Protein AF-A0A941PVT5-F1 (afdb_monomer_lite)

Sequence (63 aa):
PAAEQMHVVLEGRANGAMPSWKQLSDTDLAAVVTYTKNHWSNATGQIVQPSEFVAARAGTFPG

Structure (mmCIF, N/CA/C/O backbone):
data_AF-A0A941PVT5-F1
#
_entry.id   AF-A0A941PVT5-F1
#
loop_
_atom_site.group_PDB
_atom_site.id
_atom_site.type_symbol
_atom_site.label_atom_id
_atom_site.label_alt_id
_atom_site.label_comp_id
_atom_site.label_asym_id
_atom_site.label_entity_id
_atom_site.label_seq_id
_atom_site.pdbx_PDB_ins_code
_atom_site.Cartn_x
_atom_site.Cartn_y
_atom_site.Cartn_z
_atom_site.occupancy
_atom_site.B_iso_or_equiv
_atom_site.auth_seq_id
_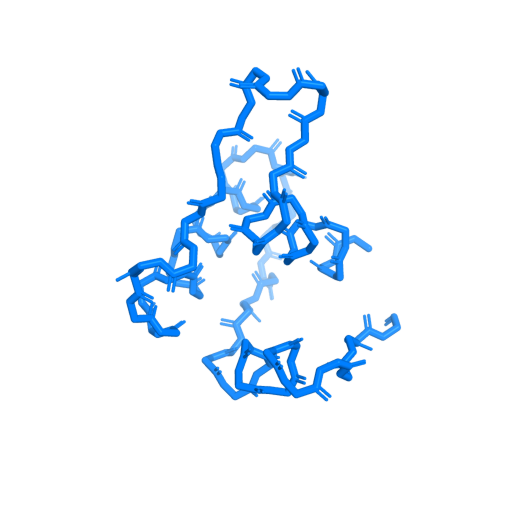atom_site.auth_comp_id
_atom_site.auth_asym_id
_atom_site.auth_atom_id
_atom_site.pdbx_PDB_model_num
ATOM 1 N N . PRO A 1 1 ? -7.596 4.190 -5.663 1.00 62.47 1 PRO A N 1
ATOM 2 C CA . PRO A 1 1 ? -6.285 4.705 -5.178 1.00 62.47 1 PRO A CA 1
ATOM 3 C C . PRO A 1 1 ? -5.620 3.877 -4.054 1.00 62.47 1 PRO A C 1
ATOM 5 O O . PRO A 1 1 ? -4.397 3.839 -4.003 1.00 62.47 1 PRO A O 1
ATOM 8 N N . ALA A 1 2 ? -6.373 3.242 -3.137 1.00 67.19 2 ALA A N 1
ATOM 9 C CA . ALA A 1 2 ? -5.814 2.300 -2.147 1.00 67.19 2 ALA A CA 1
ATOM 10 C C . ALA A 1 2 ? -5.628 0.889 -2.732 1.00 67.19 2 ALA A C 1
ATOM 12 O O . ALA A 1 2 ? -4.511 0.380 -2.719 1.00 67.19 2 ALA A O 1
ATOM 13 N N . ALA A 1 3 ? -6.677 0.327 -3.348 1.00 74.06 3 ALA A N 1
ATOM 14 C CA . ALA A 1 3 ? -6.626 -0.976 -4.016 1.00 74.06 3 ALA A CA 1
ATOM 15 C C . ALA A 1 3 ? -5.478 -1.101 -5.018 1.00 74.06 3 ALA A C 1
ATOM 17 O O . ALA A 1 3 ? -4.792 -2.113 -5.047 1.00 74.06 3 ALA A O 1
ATOM 18 N N . GLU A 1 4 ? -5.225 -0.054 -5.802 1.00 77.25 4 GLU A N 1
ATOM 19 C CA . GLU A 1 4 ? -4.154 -0.069 -6.796 1.00 77.25 4 GLU A CA 1
ATOM 20 C C . GLU A 1 4 ? -2.777 -0.227 -6.140 1.00 77.25 4 GLU A C 1
ATOM 22 O O . GLU A 1 4 ? -1.978 -1.041 -6.584 1.00 77.25 4 GLU A O 1
ATOM 27 N N . GLN A 1 5 ? -2.510 0.470 -5.029 1.00 75.25 5 GLN A N 1
ATOM 28 C CA . GLN A 1 5 ? -1.268 0.264 -4.281 1.00 75.25 5 GLN A CA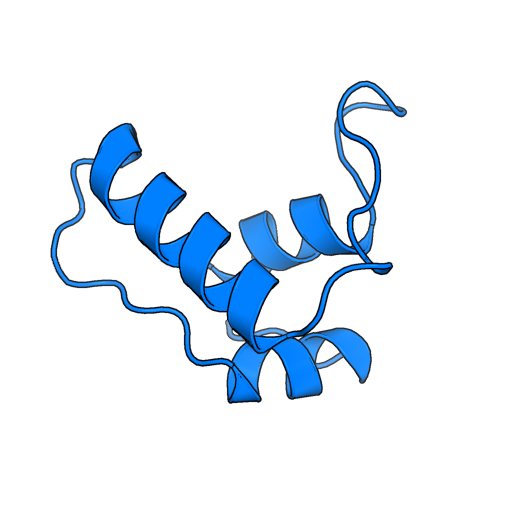 1
ATOM 29 C C . GLN A 1 5 ? -1.223 -1.109 -3.614 1.00 75.25 5 GLN A C 1
ATOM 31 O O . GLN A 1 5 ? -0.172 -1.735 -3.596 1.00 75.25 5 GLN A O 1
ATOM 36 N N . MET A 1 6 ? -2.348 -1.623 -3.123 1.00 80.06 6 MET A N 1
ATOM 37 C CA . ME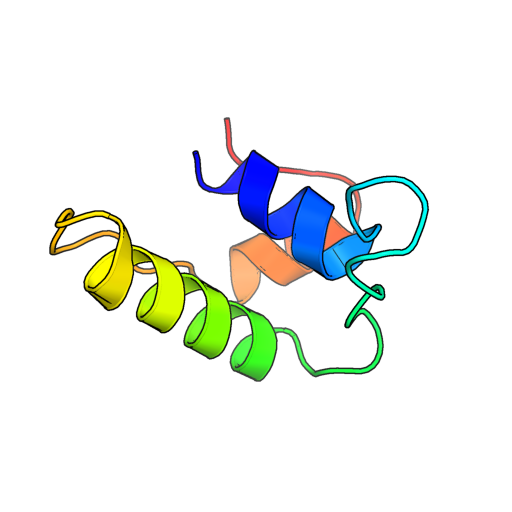T A 1 6 ? -2.401 -2.969 -2.552 1.00 80.06 6 MET A CA 1
ATOM 38 C C . MET A 1 6 ? -2.107 -4.038 -3.611 1.00 80.06 6 MET A C 1
ATOM 40 O O . MET A 1 6 ? -1.333 -4.947 -3.333 1.00 80.06 6 MET A O 1
ATOM 44 N N . HIS A 1 7 ? -2.609 -3.886 -4.839 1.00 81.75 7 HIS A N 1
ATOM 45 C CA . HIS A 1 7 ? -2.229 -4.719 -5.984 1.00 81.75 7 HIS A CA 1
ATOM 46 C C . HIS A 1 7 ? -0.741 -4.604 -6.296 1.00 81.75 7 HIS A C 1
ATOM 48 O O . HIS A 1 7 ? -0.067 -5.614 -6.426 1.00 81.75 7 HIS A O 1
ATOM 54 N N . VAL A 1 8 ? -0.191 -3.391 -6.348 1.00 83.50 8 VAL A N 1
ATOM 55 C CA . VAL A 1 8 ? 1.246 -3.185 -6.587 1.00 83.50 8 VAL A CA 1
ATOM 56 C C . VAL A 1 8 ? 2.098 -3.892 -5.540 1.00 83.50 8 VAL A C 1
ATOM 58 O O . VAL A 1 8 ? 3.115 -4.495 -5.866 1.00 83.50 8 VAL A O 1
ATOM 61 N N . VAL A 1 9 ? 1.688 -3.830 -4.279 1.00 82.38 9 VAL A N 1
ATOM 62 C CA . VAL A 1 9 ? 2.481 -4.359 -3.177 1.00 82.38 9 VAL A CA 1
ATOM 63 C C . VAL A 1 9 ? 2.298 -5.879 -3.050 1.00 82.38 9 VAL A C 1
ATOM 65 O O . VAL A 1 9 ? 3.246 -6.587 -2.716 1.00 82.38 9 VAL A O 1
ATOM 68 N N . LEU A 1 10 ? 1.112 -6.410 -3.362 1.00 83.00 10 LEU A N 1
ATOM 69 C CA . LEU A 1 10 ? 0.818 -7.843 -3.296 1.00 83.00 10 LEU A CA 1
ATOM 70 C C . LEU A 1 10 ? 1.207 -8.596 -4.578 1.00 83.00 10 LEU A C 1
ATOM 72 O O . LEU A 1 10 ? 1.693 -9.720 -4.520 1.00 83.00 10 LEU A O 1
ATOM 76 N N . GLU A 1 11 ? 0.997 -8.029 -5.752 1.00 82.38 11 GLU A N 1
ATOM 77 C CA . GLU A 1 11 ? 1.226 -8.688 -7.045 1.00 82.38 11 GLU A CA 1
ATOM 78 C C . GLU A 1 11 ? 2.499 -8.199 -7.740 1.00 82.38 11 GLU A C 1
ATOM 80 O O . GLU A 1 11 ? 2.999 -8.868 -8.640 1.00 82.38 11 GLU A O 1
ATOM 85 N N . GLY A 1 12 ? 3.077 -7.090 -7.276 1.00 78.44 12 GLY A N 1
ATOM 86 C CA . GLY A 1 12 ? 4.146 -6.400 -7.987 1.00 78.44 12 GLY A CA 1
ATOM 87 C C . GLY A 1 12 ? 3.591 -5.500 -9.095 1.00 78.44 12 GLY A C 1
ATOM 88 O O . GLY A 1 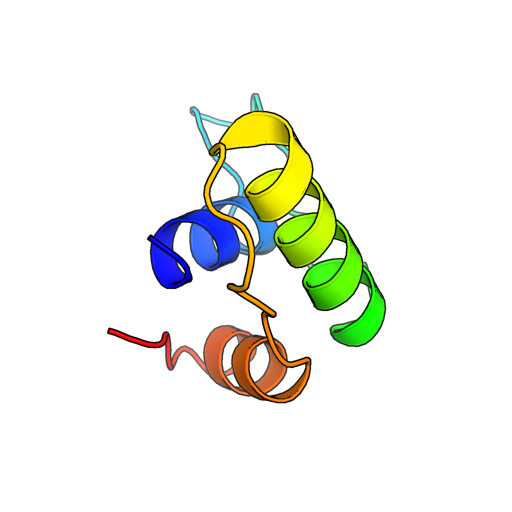12 ? 2.408 -5.535 -9.439 1.00 78.44 12 GLY A O 1
ATOM 89 N N . ARG A 1 13 ? 4.445 -4.653 -9.678 1.00 79.69 13 ARG A N 1
ATOM 90 C CA . ARG A 1 13 ? 4.071 -3.768 -10.800 1.00 79.69 13 ARG A CA 1
ATOM 91 C C . ARG A 1 13 ? 5.185 -3.666 -11.831 1.00 79.69 13 ARG A C 1
ATOM 93 O O . ARG A 1 13 ? 6.344 -3.967 -11.553 1.00 79.69 13 ARG A O 1
ATOM 100 N N . ALA A 1 14 ? 4.807 -3.178 -13.014 1.00 72.56 14 ALA A N 1
ATOM 101 C CA . ALA A 1 14 ? 5.707 -2.799 -14.098 1.00 72.56 14 ALA A CA 1
ATOM 102 C C . ALA A 1 14 ? 6.602 -3.962 -14.561 1.00 72.56 14 ALA A C 1
ATOM 104 O O . ALA A 1 14 ? 7.820 -3.830 -14.622 1.00 72.56 14 ALA A O 1
ATOM 105 N N . ASN A 1 15 ? 5.984 -5.112 -14.869 1.00 71.56 15 ASN A N 1
ATOM 106 C CA . ASN A 1 15 ? 6.664 -6.310 -15.384 1.00 71.56 15 ASN A CA 1
ATOM 107 C C . ASN A 1 15 ? 7.874 -6.754 -14.536 1.00 71.56 15 ASN A C 1
ATOM 109 O O . ASN A 1 15 ? 8.902 -7.155 -15.073 1.00 71.56 15 ASN A O 1
ATOM 113 N N . GLY A 1 16 ? 7.758 -6.671 -13.205 1.00 67.25 16 GLY A N 1
ATOM 114 C CA . GLY A 1 16 ? 8.798 -7.114 -12.271 1.00 67.25 16 GLY A CA 1
ATOM 115 C C . GLY A 1 16 ? 9.777 -6.027 -11.822 1.00 67.25 16 GLY A C 1
ATOM 116 O O . GLY A 1 16 ? 10.651 -6.318 -11.011 1.00 67.25 16 GLY A O 1
ATOM 117 N N . ALA A 1 17 ? 9.622 -4.776 -12.272 1.00 75.75 17 ALA A N 1
ATOM 118 C CA . ALA A 1 17 ? 10.408 -3.658 -11.739 1.00 75.75 17 ALA A CA 1
ATOM 119 C C . ALA A 1 17 ? 10.105 -3.386 -10.253 1.00 75.75 17 ALA A C 1
ATOM 121 O O . ALA A 1 17 ? 10.973 -2.916 -9.521 1.00 75.75 17 ALA A O 1
ATOM 122 N N . MET A 1 18 ? 8.886 -3.702 -9.803 1.00 79.75 18 MET A N 1
ATOM 123 C CA . MET A 1 18 ? 8.498 -3.648 -8.397 1.00 79.75 18 MET A CA 1
ATOM 124 C C . MET A 1 18 ? 8.158 -5.070 -7.924 1.00 79.75 18 MET A C 1
ATOM 126 O O . MET A 1 18 ? 7.172 -5.636 -8.409 1.00 79.75 18 MET A O 1
ATOM 130 N N . PRO A 1 19 ? 8.971 -5.675 -7.038 1.00 80.69 19 PRO A N 1
ATOM 131 C CA . PRO A 1 19 ? 8.722 -7.023 -6.544 1.00 80.69 19 PRO A CA 1
ATOM 132 C C . PRO A 1 19 ? 7.499 -7.051 -5.624 1.00 80.69 19 PRO A C 1
ATOM 134 O O . PRO A 1 19 ? 7.207 -6.082 -4.928 1.00 80.69 19 PRO A O 1
ATOM 137 N N . SER A 1 20 ? 6.798 -8.185 -5.586 1.00 82.75 20 SER A N 1
ATOM 138 C CA . SER A 1 20 ? 5.724 -8.391 -4.615 1.00 82.75 20 SER A CA 1
ATOM 139 C C . SER A 1 20 ? 6.296 -8.481 -3.200 1.00 82.75 20 SER A C 1
ATOM 141 O O . SER A 1 20 ? 7.173 -9.305 -2.933 1.00 82.75 20 SER A O 1
ATOM 143 N N . TRP A 1 21 ? 5.731 -7.732 -2.262 1.00 83.88 21 TRP A N 1
ATOM 144 C CA . TRP A 1 21 ? 6.072 -7.781 -0.840 1.00 83.88 21 TRP A CA 1
ATOM 145 C C . TRP A 1 21 ? 5.099 -8.632 -0.020 1.00 83.88 21 TRP A C 1
ATOM 147 O O . TRP A 1 21 ? 4.993 -8.457 1.189 1.00 83.88 21 TRP A O 1
ATOM 157 N N . LYS A 1 22 ? 4.439 -9.618 -0.644 1.00 80.44 22 LYS A N 1
ATOM 158 C CA . LYS A 1 22 ? 3.588 -10.625 0.032 1.00 80.44 22 LYS A CA 1
ATOM 159 C C . LYS A 1 22 ? 4.260 -11.329 1.220 1.00 80.44 22 LYS A C 1
ATOM 161 O O . LYS A 1 22 ? 3.568 -11.881 2.067 1.00 80.44 22 LYS A O 1
ATOM 166 N N . GLN A 1 23 ? 5.591 -11.316 1.270 1.00 81.38 23 GLN A N 1
ATOM 167 C CA . GLN A 1 23 ? 6.396 -11.849 2.368 1.00 81.38 23 GLN A CA 1
ATOM 168 C C . GLN A 1 23 ? 6.362 -11.007 3.658 1.00 81.38 23 GLN A C 1
ATOM 170 O O . GLN A 1 23 ? 6.725 -11.520 4.711 1.00 81.38 23 GLN A O 1
ATOM 175 N N . LEU A 1 24 ? 5.959 -9.733 3.596 1.00 83.75 24 LEU A N 1
ATOM 176 C CA . LEU A 1 24 ? 5.835 -8.867 4.773 1.00 83.75 24 LEU A CA 1
ATOM 177 C C . LEU A 1 24 ? 4.490 -9.077 5.475 1.00 83.75 24 LEU A C 1
ATOM 179 O O . LEU A 1 24 ? 3.537 -9.572 4.872 1.00 83.75 24 LEU A O 1
ATOM 183 N N . SER A 1 25 ? 4.398 -8.681 6.743 1.00 86.12 25 SER A N 1
ATOM 184 C CA . SER A 1 25 ? 3.147 -8.743 7.506 1.00 86.12 25 SER A CA 1
ATOM 185 C C . SER A 1 25 ? 2.164 -7.667 7.041 1.00 86.12 25 SER A C 1
ATOM 187 O O . SER A 1 25 ? 2.571 -6.586 6.619 1.00 86.12 25 SER A O 1
ATOM 189 N N . ASP A 1 26 ? 0.862 -7.917 7.175 1.00 83.12 26 ASP A N 1
ATOM 190 C CA . ASP A 1 26 ? -0.185 -6.966 6.763 1.00 83.12 26 ASP A CA 1
ATOM 191 C C . ASP A 1 26 ? -0.071 -5.605 7.472 1.00 83.12 26 ASP A C 1
ATOM 193 O O . ASP A 1 26 ? -0.349 -4.566 6.875 1.00 83.12 26 ASP A O 1
ATOM 197 N N . THR A 1 27 ? 0.425 -5.592 8.712 1.00 85.44 27 THR A N 1
ATOM 198 C CA . THR A 1 27 ? 0.734 -4.368 9.467 1.00 85.44 27 THR A CA 1
ATOM 199 C C . THR A 1 27 ? 1.863 -3.554 8.833 1.00 85.44 27 THR A C 1
ATOM 201 O O . THR A 1 27 ? 1.742 -2.336 8.709 1.00 85.44 27 THR A O 1
ATOM 204 N N . ASP A 1 28 ? 2.941 -4.211 8.397 1.00 85.19 28 ASP A N 1
ATOM 205 C CA . ASP A 1 28 ? 4.076 -3.536 7.757 1.00 85.19 28 ASP A CA 1
ATOM 206 C C . ASP A 1 28 ? 3.660 -2.976 6.398 1.00 85.19 28 ASP A C 1
ATOM 208 O O . ASP A 1 28 ? 3.983 -1.840 6.052 1.00 85.19 28 ASP A O 1
ATOM 212 N N . LEU A 1 29 ? 2.876 -3.748 5.644 1.00 84.56 29 LEU A N 1
ATOM 213 C CA . LEU A 1 29 ? 2.333 -3.332 4.356 1.00 84.56 29 LEU A CA 1
ATOM 214 C C . LEU A 1 29 ? 1.401 -2.121 4.508 1.00 84.56 29 LEU A C 1
ATOM 216 O O . LEU A 1 29 ? 1.527 -1.151 3.757 1.00 84.56 29 LEU A O 1
ATOM 220 N N . ALA A 1 30 ? 0.526 -2.132 5.516 1.00 84.00 30 ALA A N 1
ATOM 221 C CA . ALA A 1 30 ? -0.339 -1.007 5.860 1.00 84.00 30 ALA A CA 1
ATOM 222 C C . ALA A 1 30 ? 0.458 0.249 6.226 1.00 84.00 30 ALA A C 1
ATOM 224 O O . ALA A 1 30 ? 0.147 1.338 5.733 1.00 84.00 30 ALA A O 1
ATOM 225 N N . ALA A 1 31 ? 1.516 0.107 7.027 1.00 84.81 31 ALA A N 1
ATOM 226 C CA . ALA A 1 31 ? 2.388 1.215 7.398 1.00 84.81 31 ALA A CA 1
ATOM 227 C C . ALA A 1 31 ? 3.130 1.789 6.182 1.00 84.81 31 ALA A C 1
ATOM 229 O O . ALA A 1 31 ? 3.126 3.003 5.984 1.00 84.81 31 ALA A O 1
ATOM 230 N N . VAL A 1 32 ? 3.704 0.934 5.328 1.00 82.12 32 VAL A N 1
ATOM 231 C CA . VAL A 1 32 ? 4.428 1.355 4.119 1.00 82.12 32 VAL A CA 1
ATOM 232 C C . VAL A 1 32 ? 3.495 2.055 3.139 1.00 82.12 32 VAL A C 1
ATOM 234 O O . VAL A 1 32 ? 3.836 3.127 2.642 1.00 82.12 32 VAL A O 1
ATOM 237 N N . VAL A 1 33 ? 2.305 1.511 2.876 1.00 80.88 33 VAL A N 1
ATOM 238 C CA . VAL A 1 33 ? 1.338 2.144 1.964 1.00 80.88 33 VAL A CA 1
ATOM 239 C C . VAL A 1 33 ? 0.806 3.452 2.539 1.00 80.88 33 VAL A C 1
ATOM 241 O O . VAL A 1 33 ? 0.734 4.444 1.816 1.00 80.88 33 VAL A O 1
ATOM 244 N N . THR A 1 34 ? 0.518 3.506 3.840 1.00 83.00 34 THR A N 1
ATOM 245 C CA . THR A 1 34 ? 0.122 4.748 4.520 1.00 83.00 34 THR A CA 1
ATOM 246 C C . THR A 1 34 ? 1.227 5.801 4.435 1.00 83.00 34 THR A C 1
ATOM 248 O O . THR A 1 34 ? 0.958 6.949 4.084 1.00 83.00 34 THR A O 1
ATOM 251 N N . TYR A 1 35 ? 2.480 5.423 4.692 1.00 80.75 35 TYR A N 1
ATOM 252 C CA . TYR A 1 35 ? 3.634 6.311 4.564 1.00 80.75 35 TYR A CA 1
ATOM 253 C C . TYR A 1 35 ? 3.790 6.817 3.128 1.00 80.75 35 TYR A C 1
ATOM 255 O O . TYR A 1 35 ? 3.849 8.022 2.899 1.00 80.75 35 TYR A O 1
ATOM 263 N N . THR A 1 36 ? 3.764 5.904 2.157 1.00 76.75 36 THR A N 1
ATOM 264 C CA . THR A 1 36 ? 3.874 6.201 0.723 1.00 76.75 36 THR A CA 1
ATOM 265 C C . THR A 1 36 ? 2.769 7.159 0.280 1.00 76.75 36 THR A C 1
ATOM 267 O O . THR A 1 36 ? 3.053 8.148 -0.386 1.00 76.75 36 THR A O 1
ATOM 270 N N . LYS A 1 37 ? 1.513 6.942 0.685 1.00 74.12 37 LYS A N 1
ATOM 271 C CA . LYS A 1 37 ? 0.411 7.860 0.363 1.00 74.12 37 LYS A CA 1
ATOM 272 C C . LYS A 1 37 ? 0.604 9.248 0.956 1.00 74.12 37 LYS A C 1
ATOM 274 O O . LYS A 1 37 ? 0.446 10.230 0.235 1.00 74.12 37 LYS A O 1
ATOM 279 N N . ASN A 1 38 ? 0.946 9.334 2.239 1.00 72.38 38 ASN A N 1
ATOM 280 C CA . ASN A 1 38 ? 1.092 10.626 2.907 1.00 72.38 38 ASN A CA 1
ATOM 281 C C . ASN A 1 38 ? 2.310 11.404 2.384 1.00 72.38 38 ASN A C 1
ATOM 283 O O . ASN A 1 38 ? 2.220 12.616 2.213 1.00 72.38 38 ASN A O 1
ATOM 287 N N . HIS A 1 39 ? 3.419 10.725 2.077 1.00 71.44 39 HIS A N 1
ATOM 288 C CA . HIS A 1 39 ? 4.631 11.374 1.575 1.00 71.44 39 HIS A CA 1
ATOM 289 C C . HIS A 1 39 ? 4.583 11.713 0.084 1.00 71.44 39 HIS A C 1
ATOM 291 O O . HIS A 1 39 ? 5.078 12.767 -0.306 1.00 71.44 39 HIS A O 1
ATOM 297 N N . TRP A 1 40 ? 4.011 10.849 -0.760 1.00 69.62 40 TRP A N 1
ATOM 298 C CA . TRP A 1 40 ? 4.036 11.054 -2.213 1.00 69.62 40 TRP A CA 1
ATOM 299 C C . TRP A 1 40 ? 2.787 11.735 -2.758 1.00 69.62 40 TRP A C 1
ATOM 301 O O . TRP A 1 40 ? 2.874 12.453 -3.751 1.00 69.62 40 TRP A O 1
ATOM 311 N N . SER A 1 41 ? 1.621 11.505 -2.150 1.00 60.12 41 SER A N 1
ATOM 312 C CA . SER A 1 41 ? 0.350 11.906 -2.757 1.00 60.12 41 SER A CA 1
ATOM 313 C C . SER A 1 41 ? -0.166 13.268 -2.295 1.00 60.12 41 SER A C 1
ATOM 315 O O . SER A 1 41 ? -1.263 13.637 -2.708 1.00 60.12 41 SER A O 1
ATOM 317 N N . ASN A 1 42 ? 0.555 14.007 -1.437 1.00 57.72 42 ASN A N 1
ATOM 318 C CA . ASN A 1 42 ? 0.062 15.248 -0.804 1.00 57.72 42 ASN A CA 1
ATOM 319 C C . ASN A 1 42 ? -1.344 15.093 -0.163 1.00 57.72 42 ASN A C 1
ATOM 321 O O . ASN A 1 42 ? -2.040 16.071 0.098 1.00 57.72 42 ASN A O 1
ATOM 325 N N . ALA A 1 43 ? -1.773 13.849 0.073 1.00 59.00 43 ALA A N 1
ATOM 326 C CA . ALA A 1 43 ? -3.108 13.470 0.504 1.00 59.00 43 ALA A CA 1
ATOM 327 C C . ALA A 1 43 ? -3.016 13.037 1.964 1.00 59.00 43 ALA A C 1
ATOM 329 O O . ALA A 1 43 ? -2.896 11.853 2.284 1.00 59.00 43 ALA A O 1
ATOM 330 N N . THR A 1 44 ? -3.006 14.028 2.846 1.00 56.50 44 THR A N 1
ATOM 331 C CA . THR A 1 44 ? -3.049 13.830 4.291 1.00 56.50 44 THR A CA 1
ATOM 332 C C . THR A 1 44 ? -4.388 13.209 4.699 1.00 56.50 44 THR A C 1
ATOM 334 O O . THR A 1 44 ? -5.453 13.642 4.265 1.00 56.50 44 THR A O 1
ATOM 337 N N . GLY A 1 45 ? -4.338 12.167 5.535 1.00 60.66 45 GLY A N 1
ATOM 338 C CA . GLY A 1 45 ? -5.527 11.562 6.159 1.00 60.66 45 GLY A CA 1
ATOM 339 C C . GLY A 1 45 ? -5.988 10.220 5.583 1.00 60.66 45 GLY A C 1
ATOM 340 O O . GLY A 1 45 ? -6.938 9.640 6.104 1.00 60.66 45 GLY A O 1
ATOM 341 N N . GLN A 1 46 ? -5.318 9.677 4.561 1.00 65.00 46 GLN A N 1
ATOM 342 C CA . GLN A 1 46 ? -5.592 8.314 4.092 1.00 65.00 46 GLN A CA 1
ATOM 343 C C . GLN A 1 46 ? -4.718 7.301 4.835 1.00 65.00 46 GLN A C 1
ATOM 345 O O . GLN A 1 46 ? -3.572 7.054 4.461 1.00 65.00 46 GLN A O 1
ATOM 350 N N . ILE A 1 47 ? -5.275 6.729 5.900 1.00 73.00 47 ILE A N 1
ATOM 351 C CA . ILE A 1 47 ? -4.683 5.614 6.643 1.00 73.00 47 ILE A CA 1
ATOM 352 C C . ILE A 1 47 ? -5.220 4.319 6.046 1.00 73.00 47 ILE A C 1
ATOM 354 O O . ILE A 1 47 ? -6.433 4.129 6.006 1.00 73.00 47 ILE A O 1
ATOM 358 N N . VAL A 1 48 ? -4.321 3.444 5.597 1.00 77.44 48 VAL A N 1
ATOM 359 C CA . VAL A 1 48 ? -4.690 2.080 5.209 1.00 77.44 48 VAL A CA 1
ATOM 360 C C . VAL A 1 48 ? -4.666 1.211 6.454 1.00 77.44 48 VAL A C 1
ATOM 362 O O . VAL A 1 48 ? -3.682 1.205 7.196 1.00 77.44 48 VAL A O 1
ATOM 365 N N . GLN A 1 49 ? -5.757 0.498 6.701 1.00 80.88 49 GLN A N 1
ATOM 366 C CA . GLN A 1 49 ? -5.872 -0.394 7.844 1.00 80.88 49 GLN A CA 1
ATOM 367 C C . GLN A 1 49 ? -5.254 -1.763 7.521 1.00 80.88 49 GLN A C 1
ATOM 369 O O . GLN A 1 49 ? -5.391 -2.259 6.400 1.00 80.88 49 GLN A O 1
ATOM 374 N N . PRO A 1 50 ? -4.636 -2.444 8.503 1.00 81.62 50 PRO A N 1
ATOM 375 C CA . PRO A 1 50 ? -4.147 -3.811 8.314 1.00 81.62 50 PRO A CA 1
ATOM 376 C C . PRO A 1 50 ? -5.256 -4.783 7.885 1.00 81.62 50 PRO A C 1
ATOM 378 O O . PRO A 1 50 ? -5.015 -5.700 7.106 1.00 81.62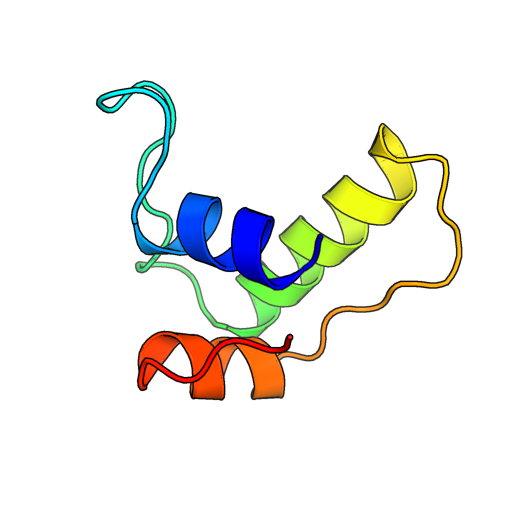 50 PRO A O 1
ATOM 381 N N . SER A 1 51 ? -6.492 -4.561 8.345 1.00 82.25 51 SER A N 1
ATOM 382 C CA . SER A 1 51 ? -7.662 -5.359 7.959 1.00 82.25 51 SER A CA 1
ATOM 383 C C . SER A 1 51 ? -7.975 -5.283 6.463 1.00 82.25 51 SER A C 1
ATOM 385 O O . SER A 1 51 ? -8.432 -6.272 5.892 1.00 82.25 51 SER A O 1
ATOM 387 N N . GLU A 1 52 ? -7.685 -4.157 5.806 1.00 82.44 52 GLU A N 1
ATOM 388 C CA . GLU A 1 52 ? -7.825 -4.041 4.354 1.00 82.44 52 GLU A CA 1
ATOM 389 C C . GLU A 1 52 ? -6.816 -4.955 3.654 1.00 82.44 52 GLU A C 1
ATOM 391 O O . GLU A 1 52 ? -7.168 -5.618 2.684 1.00 82.44 52 GLU A O 1
AT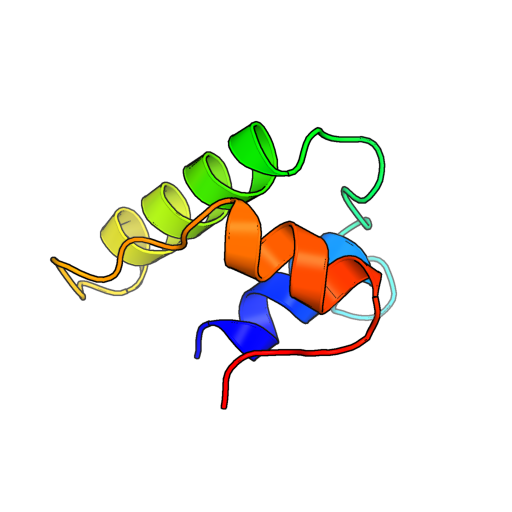OM 396 N N . PHE A 1 53 ? -5.583 -5.061 4.160 1.00 82.12 53 PHE A N 1
ATOM 397 C CA . PHE A 1 53 ? -4.574 -5.972 3.606 1.00 82.12 53 PHE A CA 1
ATOM 398 C C . PHE A 1 53 ? -4.943 -7.444 3.776 1.00 82.12 53 PHE A C 1
ATOM 400 O O . PHE A 1 53 ? -4.753 -8.230 2.847 1.00 82.12 53 PHE A O 1
ATOM 407 N N . VAL A 1 54 ? -5.544 -7.802 4.913 1.00 84.31 54 VAL A N 1
ATOM 408 C CA . VAL A 1 54 ? -6.105 -9.144 5.125 1.00 84.31 54 VAL A CA 1
ATOM 409 C C . VAL A 1 54 ? -7.196 -9.437 4.089 1.00 84.31 54 VAL A C 1
ATOM 411 O O . VAL A 1 54 ? -7.174 -10.492 3.455 1.00 84.31 54 VAL A O 1
ATOM 414 N N . ALA A 1 55 ? -8.113 -8.490 3.861 1.00 83.69 55 ALA A N 1
ATOM 415 C CA . ALA A 1 55 ? -9.149 -8.620 2.839 1.00 83.69 55 ALA A CA 1
ATOM 416 C C . ALA A 1 55 ? -8.546 -8.729 1.426 1.00 83.69 55 ALA A C 1
ATOM 418 O O . ALA A 1 55 ? -8.931 -9.608 0.656 1.00 83.69 55 ALA A O 1
ATOM 419 N N . ALA A 1 56 ? -7.537 -7.916 1.111 1.00 84.06 56 ALA A N 1
ATOM 420 C CA . ALA A 1 56 ? -6.855 -7.915 -0.178 1.00 84.06 56 ALA A CA 1
ATOM 421 C C . ALA A 1 56 ? -6.097 -9.223 -0.444 1.00 84.06 56 ALA A C 1
ATOM 423 O O . ALA A 1 56 ? -6.123 -9.731 -1.564 1.00 84.06 56 ALA A O 1
ATOM 424 N N . ARG A 1 57 ? -5.488 -9.838 0.580 1.00 80.75 57 ARG A N 1
ATOM 425 C CA . ARG A 1 57 ? -4.921 -11.195 0.470 1.00 80.75 57 ARG A CA 1
ATOM 426 C C . ARG A 1 57 ? -5.979 -12.247 0.161 1.00 80.75 57 ARG A C 1
ATOM 428 O O . ARG A 1 57 ? -5.686 -13.193 -0.562 1.00 80.75 57 ARG A O 1
ATOM 435 N N . ALA A 1 58 ? -7.190 -12.075 0.684 1.00 82.06 58 ALA A N 1
ATOM 436 C CA . ALA A 1 58 ? -8.338 -12.916 0.365 1.00 82.06 58 ALA A CA 1
ATOM 437 C C . ALA A 1 58 ? -8.990 -12.567 -0.993 1.00 82.06 58 ALA A C 1
ATOM 439 O O . ALA A 1 58 ? -9.994 -13.174 -1.358 1.00 82.06 58 ALA A O 1
ATOM 440 N N . GLY A 1 59 ? -8.437 -11.608 -1.748 1.00 77.69 59 GLY A N 1
ATOM 441 C CA . GLY A 1 59 ? -8.941 -11.173 -3.056 1.00 77.69 59 GLY A CA 1
ATOM 442 C C . GLY A 1 59 ? -10.015 -10.083 -2.998 1.00 77.69 59 GLY A C 1
ATOM 443 O O . GLY A 1 59 ? -10.617 -9.763 -4.019 1.00 77.69 59 GLY A O 1
ATOM 444 N N . THR A 1 60 ? -10.270 -9.505 -1.823 1.00 77.94 60 THR A N 1
ATOM 445 C CA . THR A 1 60 ? -11.253 -8.433 -1.622 1.00 77.94 60 THR A CA 1
ATOM 446 C C . THR A 1 60 ? -10.538 -7.099 -1.436 1.00 77.94 60 THR A C 1
ATOM 448 O O . THR A 1 60 ? -9.994 -6.816 -0.372 1.00 77.94 60 THR A O 1
ATOM 451 N N . PHE A 1 61 ? -10.538 -6.267 -2.474 1.00 75.19 61 PHE A N 1
ATOM 452 C CA . PHE A 1 61 ? -9.891 -4.956 -2.450 1.00 75.19 61 PHE A CA 1
ATOM 453 C C . PHE A 1 61 ? -10.917 -3.835 -2.214 1.00 75.19 61 PHE A C 1
ATOM 455 O O . PHE A 1 61 ? -12.023 -3.909 -2.754 1.00 75.19 61 PHE A O 1
ATOM 462 N N . PRO A 1 62 ? -10.577 -2.792 -1.434 1.00 67.75 62 PRO A N 1
ATOM 463 C CA . PRO A 1 62 ? -11.465 -1.651 -1.219 1.00 67.75 62 PRO A CA 1
ATOM 464 C C . PRO A 1 62 ? -11.642 -0.839 -2.515 1.00 67.75 62 PRO A C 1
ATOM 466 O O . PRO A 1 62 ? -10.652 -0.475 -3.152 1.00 67.75 62 PRO A O 1
ATOM 469 N N . GLY A 1 63 ? -12.897 -0.571 -2.896 1.00 58.91 63 GLY A N 1
ATOM 470 C CA . GLY A 1 63 ? -13.267 0.238 -4.071 1.00 58.91 63 GLY A CA 1
ATOM 471 C C . GLY A 1 63 ? -12.846 1.700 -3.967 1.00 58.91 63 GLY A C 1
ATOM 472 O O . GLY A 1 63 ? -12.992 2.276 -2.867 1.00 58.91 63 GLY A O 1
#

Foldseek 3Di:
DLLVLLCCQQVNDDVCPGDHVVVDQLVVSQVVSQCCCVVPVVDPDDRRDSVQNVCVVVVHHDD

Radius of gyration: 10.96 Å; chains: 1; bounding box: 24×28×25 Å

pLDDT: mean 76.87, std 7.97, range [56.5, 86.12]

Secondary structure (DSSP, 8-state):
-HHHHHHHHHH-BTTTTB---TTS-HHHHHHHHHHHHHHHS--TT-PPPHHHHHHHHTT----